Protein AF-A0A7Z0BNG5-F1 (afdb_monomer_lite)

Secondary structure (DSSP, 8-state):
-HHHHHHHHHHHHHHHHHHHHHHHHHHHHHHHHHHHHHHHHHHHHHH---HHHHHHHHHHHHHHHHHHHHHHHT-SSPPTTHHHHHHHHHHHHHHHHHHHHHHHHHH-TT-HHHHHHHHHHHHHHHHHHHHHHHHHHHTT-

Structure (mmCIF, N/CA/C/O backbone):
data_AF-A0A7Z0BNG5-F1
#
_entry.id   AF-A0A7Z0BNG5-F1
#
loop_
_atom_site.group_PDB
_atom_site.id
_atom_site.type_symbol
_atom_site.label_atom_id
_atom_site.label_alt_id
_atom_site.label_comp_id
_atom_site.label_asym_id
_atom_site.label_entity_id
_atom_site.label_seq_id
_atom_site.pdbx_PDB_ins_code
_atom_site.Cartn_x
_atom_site.Cartn_y
_atom_site.Cartn_z
_atom_site.occupancy
_atom_site.B_iso_or_equiv
_atom_site.auth_seq_id
_atom_site.auth_comp_id
_atom_site.auth_asym_id
_atom_site.auth_atom_id
_atom_site.pdbx_PDB_model_num
ATOM 1 N N . MET A 1 1 ? -39.772 14.588 32.614 1.00 56.72 1 MET A N 1
ATOM 2 C CA . MET A 1 1 ? -38.742 13.689 33.173 1.00 56.72 1 MET A CA 1
ATOM 3 C C . MET A 1 1 ? -38.301 12.619 32.170 1.00 56.72 1 MET A C 1
ATOM 5 O O . MET A 1 1 ? -37.133 12.611 31.838 1.00 56.72 1 MET A O 1
ATOM 9 N N . HIS A 1 2 ? -39.189 11.808 31.576 1.00 62.81 2 HIS A N 1
ATOM 10 C CA . HIS A 1 2 ? -38.764 10.732 30.648 1.00 62.81 2 HIS A CA 1
ATOM 11 C C . HIS A 1 2 ? -38.260 11.168 29.260 1.00 62.81 2 HIS A C 1
ATOM 13 O O . HIS A 1 2 ? -37.569 10.405 28.595 1.00 62.81 2 HIS A O 1
ATOM 19 N N . ARG A 1 3 ? -38.607 12.374 28.792 1.00 68.88 3 ARG A N 1
ATOM 20 C CA . ARG A 1 3 ? -38.152 12.875 27.483 1.00 68.88 3 ARG A CA 1
ATOM 21 C C . ARG A 1 3 ? -36.703 13.357 27.531 1.00 68.88 3 ARG A C 1
ATOM 23 O O . ARG A 1 3 ? -35.950 13.086 26.605 1.00 68.88 3 ARG A O 1
ATOM 30 N N . ASP A 1 4 ? -36.330 14.023 28.618 1.00 71.88 4 ASP A N 1
ATOM 31 C CA . ASP A 1 4 ? -34.987 14.573 28.801 1.00 71.88 4 ASP A CA 1
ATOM 32 C C . ASP A 1 4 ? -33.978 13.448 29.058 1.00 71.88 4 ASP A C 1
ATOM 34 O O . ASP A 1 4 ? -32.925 13.430 28.438 1.00 71.88 4 ASP A O 1
ATOM 38 N N . GLU A 1 5 ? -34.345 12.429 29.844 1.00 69.81 5 GLU A N 1
ATOM 39 C CA . GLU A 1 5 ? -33.530 11.215 30.024 1.00 69.81 5 GLU A CA 1
ATOM 40 C C . GLU A 1 5 ? -33.363 10.416 28.722 1.00 69.81 5 GLU A C 1
ATOM 42 O O . GLU A 1 5 ? -32.287 9.880 28.463 1.00 69.81 5 GLU A O 1
ATOM 47 N N . ALA A 1 6 ? -34.396 10.357 27.872 1.00 67.00 6 ALA A N 1
ATOM 48 C CA . ALA A 1 6 ? -34.318 9.681 26.576 1.00 67.00 6 ALA A CA 1
ATOM 49 C C . ALA A 1 6 ? -33.422 10.428 25.573 1.00 67.00 6 ALA A C 1
ATOM 51 O O . ALA A 1 6 ? -32.678 9.793 24.827 1.00 67.00 6 ALA A O 1
ATOM 52 N N . LEU A 1 7 ? -33.461 11.764 25.566 1.00 72.69 7 LEU A N 1
ATOM 53 C CA . LEU A 1 7 ? -32.581 12.592 24.737 1.00 72.69 7 LEU A CA 1
ATOM 54 C C . LEU A 1 7 ? -31.129 12.529 25.221 1.00 72.69 7 LEU A C 1
ATOM 56 O O . LEU A 1 7 ? -30.225 12.355 24.411 1.00 72.69 7 LEU A O 1
ATOM 60 N N . ASP A 1 8 ? -30.913 12.564 26.533 1.00 75.12 8 ASP A N 1
ATOM 61 C CA . ASP A 1 8 ? -29.589 12.489 27.154 1.00 75.12 8 ASP A CA 1
ATOM 62 C C . ASP A 1 8 ? -28.964 11.082 26.994 1.00 75.12 8 ASP A C 1
ATOM 64 O O . ASP A 1 8 ? -27.749 10.919 26.846 1.00 75.12 8 ASP A O 1
ATOM 68 N N . ALA A 1 9 ? -29.797 10.035 26.939 1.00 67.25 9 ALA A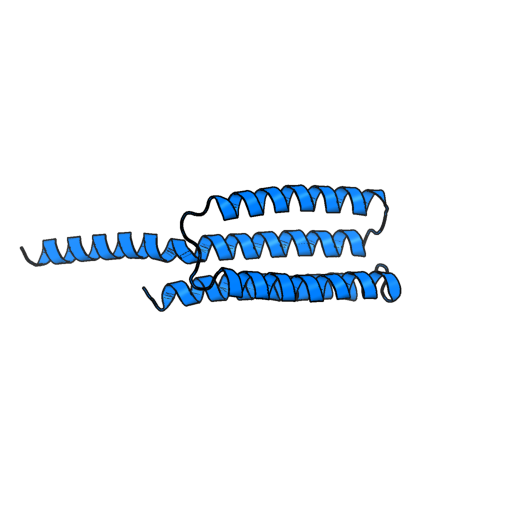 N 1
ATOM 69 C CA . ALA A 1 9 ? -29.380 8.684 26.566 1.00 67.25 9 ALA A CA 1
ATOM 70 C C . ALA A 1 9 ? -29.037 8.561 25.070 1.00 67.25 9 ALA A C 1
ATOM 72 O O . ALA A 1 9 ? -28.064 7.887 24.731 1.00 67.25 9 ALA A O 1
ATOM 73 N N . LEU A 1 10 ? -29.788 9.224 24.183 1.00 63.56 10 LEU A N 1
ATOM 74 C CA . LEU A 1 10 ? -29.504 9.268 22.743 1.00 63.56 10 LEU A CA 1
ATOM 75 C C . LEU A 1 10 ? -28.216 10.042 22.439 1.00 63.56 10 LEU A C 1
ATOM 77 O O . LEU A 1 10 ? -27.402 9.572 21.653 1.00 63.56 10 LEU A O 1
ATOM 81 N N . GLU A 1 11 ? -27.974 11.168 23.106 1.00 70.50 11 GLU A N 1
ATOM 82 C CA . GLU A 1 11 ? -26.754 11.967 22.942 1.00 70.50 11 GLU A CA 1
ATOM 83 C C . GLU A 1 11 ? -25.515 11.234 23.490 1.00 70.50 11 GLU A C 1
ATOM 85 O O . GLU A 1 11 ? -24.439 11.231 22.878 1.00 70.50 11 GLU A O 1
ATOM 90 N N . ARG A 1 12 ? -25.665 10.489 24.595 1.00 60.25 12 ARG A N 1
ATOM 91 C CA . ARG A 1 12 ? -24.626 9.552 25.059 1.00 60.25 12 ARG A CA 1
ATOM 92 C C . ARG A 1 12 ? -24.416 8.388 24.097 1.00 60.25 12 ARG A C 1
ATOM 94 O O . ARG A 1 12 ? -23.271 8.009 23.867 1.00 60.25 12 ARG A O 1
ATOM 101 N N . ALA A 1 13 ? -25.471 7.835 23.508 1.00 57.16 13 ALA A N 1
ATOM 102 C CA . ALA A 1 13 ? -25.348 6.768 22.519 1.00 57.16 13 ALA A CA 1
ATOM 103 C C . ALA A 1 13 ? -24.655 7.254 21.236 1.00 57.16 13 ALA A C 1
ATOM 105 O O . ALA A 1 13 ? -23.816 6.537 20.699 1.00 57.16 13 ALA A O 1
ATOM 106 N N . ASP A 1 14 ? -24.916 8.485 20.794 1.00 56.09 14 ASP A N 1
ATOM 107 C CA . ASP A 1 14 ? -24.324 9.064 19.584 1.00 56.09 14 ASP A CA 1
ATOM 108 C C . ASP A 1 14 ? -22.850 9.454 19.799 1.00 56.09 14 ASP A C 1
ATOM 110 O O . ASP A 1 14 ? -21.979 9.180 18.971 1.00 56.09 14 ASP A O 1
ATOM 114 N N . THR A 1 15 ? -22.509 9.973 20.982 1.00 58.84 15 THR A N 1
ATOM 115 C CA . THR A 1 15 ? -21.111 10.242 21.369 1.00 58.84 15 THR A CA 1
ATOM 116 C C . THR A 1 15 ? -20.302 8.957 21.600 1.00 58.84 15 THR A C 1
ATOM 118 O O . THR A 1 15 ? -19.105 8.907 21.288 1.00 58.84 15 THR A O 1
ATOM 121 N N . VAL A 1 16 ? -20.932 7.887 22.096 1.00 56.75 16 VAL A N 1
ATOM 122 C CA . VAL A 1 16 ? -20.329 6.547 22.204 1.00 56.75 16 VAL A CA 1
ATOM 123 C C . VAL A 1 16 ? -20.221 5.878 20.829 1.00 56.75 16 VAL A C 1
ATOM 125 O O . VAL A 1 16 ? -19.180 5.290 20.532 1.00 56.75 16 VAL A O 1
ATOM 128 N N . GLY A 1 17 ? -21.217 6.038 19.957 1.00 46.75 17 GLY A N 1
ATOM 129 C CA . GLY A 1 17 ? -21.230 5.560 18.573 1.00 46.75 17 GLY A CA 1
ATOM 130 C C . GLY A 1 17 ? -20.162 6.232 17.710 1.00 46.75 17 GLY A C 1
ATOM 131 O O . GLY A 1 17 ? -19.408 5.551 17.016 1.00 46.75 17 GLY A O 1
ATOM 132 N N . ALA A 1 18 ? -19.978 7.547 17.843 1.00 52.84 18 ALA A N 1
ATOM 133 C CA . ALA A 1 18 ? -18.914 8.299 17.179 1.00 52.84 18 ALA A CA 1
ATOM 134 C C . ALA A 1 18 ? -17.509 7.858 17.637 1.00 52.84 18 ALA A C 1
ATOM 136 O O . ALA A 1 18 ? -16.602 7.700 16.813 1.00 52.84 18 ALA A O 1
ATOM 137 N N . ARG A 1 19 ? -17.327 7.575 18.938 1.00 50.50 19 ARG A N 1
ATOM 138 C CA . ARG A 1 19 ? -16.077 7.008 19.484 1.00 50.50 19 ARG A CA 1
ATOM 139 C C . ARG A 1 19 ? -15.863 5.550 19.066 1.00 50.50 19 ARG A C 1
ATOM 141 O O . ARG A 1 19 ? -14.727 5.153 18.807 1.00 50.50 19 ARG A O 1
ATOM 148 N N . ALA A 1 20 ? -16.927 4.759 18.937 1.00 49.41 20 ALA A N 1
ATOM 149 C CA . ALA A 1 20 ? -16.861 3.386 18.445 1.00 49.41 20 ALA A CA 1
ATOM 150 C C . ALA A 1 20 ? -16.547 3.323 16.937 1.00 49.41 20 ALA A C 1
ATOM 152 O O . ALA A 1 20 ? -15.752 2.487 16.509 1.00 49.41 20 ALA A O 1
ATOM 153 N N . HIS A 1 21 ? -17.069 4.258 16.138 1.00 50.78 21 HIS A N 1
ATOM 154 C CA . HIS A 1 21 ? -16.804 4.388 14.701 1.00 50.78 21 HIS A CA 1
ATOM 155 C C . HIS A 1 21 ? -15.394 4.902 14.354 1.00 50.78 21 HIS A C 1
ATOM 157 O O . HIS A 1 21 ? -14.940 4.731 13.219 1.00 50.78 21 HIS A O 1
ATOM 163 N N . GLY A 1 22 ? -14.650 5.458 15.315 1.00 55.50 22 GLY A N 1
ATOM 164 C CA . GLY A 1 22 ? -13.221 5.762 15.160 1.00 55.50 22 GLY A CA 1
ATOM 165 C C . GLY A 1 22 ? -12.316 4.519 15.095 1.00 55.50 22 GLY A C 1
ATOM 166 O O . GLY A 1 22 ? -11.202 4.597 14.578 1.00 55.50 22 GLY A O 1
ATOM 167 N N . ARG A 1 23 ? -12.794 3.354 15.562 1.00 61.72 23 ARG A N 1
ATOM 168 C CA . ARG A 1 23 ? -11.966 2.160 15.826 1.00 61.72 23 ARG A CA 1
ATOM 169 C C . ARG A 1 23 ? -11.400 1.469 14.580 1.00 61.72 23 ARG A C 1
ATOM 171 O O . ARG A 1 23 ? -10.288 0.959 14.637 1.00 61.72 23 ARG A O 1
ATOM 178 N N . GLY A 1 24 ? -12.133 1.451 13.463 1.00 66.00 24 GLY A N 1
ATOM 179 C CA . GLY A 1 24 ? -11.674 0.854 12.195 1.00 66.00 24 GLY A CA 1
ATOM 180 C C . GLY A 1 24 ? -11.118 1.862 11.178 1.00 66.00 24 GLY A C 1
ATOM 181 O O . GLY A 1 24 ? -10.409 1.477 10.248 1.00 66.00 24 GLY A O 1
ATOM 182 N N . ARG A 1 25 ? -11.417 3.161 11.341 1.00 81.75 25 ARG A N 1
ATOM 183 C CA . ARG A 1 25 ? -11.074 4.211 10.360 1.00 81.75 25 ARG A CA 1
ATOM 184 C C . ARG A 1 25 ? -9.577 4.478 10.267 1.00 81.75 25 ARG A C 1
ATOM 186 O O . ARG A 1 25 ? -9.092 4.718 9.165 1.00 81.75 25 ARG A O 1
ATOM 193 N N . TRP A 1 26 ? -8.848 4.413 11.383 1.00 88.50 26 TRP A N 1
ATOM 194 C CA . TRP A 1 26 ? -7.398 4.624 11.361 1.00 88.50 26 TRP A CA 1
ATOM 195 C C . TRP A 1 26 ? -6.695 3.541 10.539 1.00 88.50 26 TRP A C 1
ATOM 197 O O . TRP A 1 26 ? -5.781 3.847 9.780 1.00 88.50 26 TRP A O 1
ATOM 207 N N . TYR A 1 27 ? -7.148 2.286 10.648 1.00 90.44 27 TYR A N 1
ATOM 208 C CA . TYR A 1 27 ? -6.527 1.176 9.935 1.00 90.44 27 TYR A CA 1
ATOM 209 C C . TYR A 1 27 ? -6.866 1.203 8.446 1.00 90.44 27 TYR A C 1
ATOM 211 O O . TYR A 1 27 ? -6.010 0.915 7.618 1.00 90.44 27 TYR A O 1
ATOM 219 N N . MET A 1 28 ? -8.077 1.640 8.087 1.00 91.88 28 MET A N 1
ATOM 220 C CA . MET A 1 28 ? -8.404 1.944 6.693 1.00 91.88 28 MET A CA 1
ATOM 221 C C . MET A 1 28 ? -7.522 3.068 6.136 1.00 91.88 28 MET A C 1
ATOM 223 O O . MET A 1 28 ? -7.010 2.943 5.030 1.00 91.88 28 MET A O 1
ATOM 227 N N . LEU A 1 29 ? -7.297 4.144 6.899 1.00 92.25 29 LEU A N 1
ATOM 228 C CA . LEU A 1 29 ? -6.390 5.219 6.489 1.00 92.25 29 LEU A CA 1
ATOM 229 C C . LEU A 1 29 ? -4.958 4.700 6.299 1.00 92.25 29 LEU A C 1
ATOM 231 O O . LEU A 1 29 ? -4.344 4.978 5.273 1.00 92.25 29 LEU A O 1
ATOM 235 N N . PHE A 1 30 ? -4.456 3.903 7.246 1.00 93.06 30 PHE A N 1
ATOM 236 C CA . PHE A 1 30 ? -3.168 3.223 7.126 1.00 93.06 30 PHE A CA 1
ATOM 237 C C . PHE A 1 30 ? -3.109 2.374 5.848 1.00 93.06 30 PHE A C 1
ATOM 239 O O . PHE A 1 30 ? -2.175 2.516 5.068 1.00 93.06 30 PHE A O 1
ATOM 246 N N . ALA A 1 31 ? -4.117 1.534 5.601 1.00 94.38 31 ALA A N 1
ATOM 247 C CA . ALA A 1 31 ? -4.177 0.657 4.436 1.00 94.38 31 ALA A CA 1
ATOM 248 C C . ALA A 1 31 ? -4.166 1.433 3.114 1.00 94.38 31 ALA A C 1
ATOM 250 O O . ALA A 1 31 ? -3.434 1.061 2.201 1.00 94.38 31 ALA A O 1
ATOM 251 N N . VAL A 1 32 ? -4.937 2.521 3.020 1.00 95.62 32 VAL A N 1
ATOM 252 C CA . VAL A 1 32 ? -4.985 3.384 1.831 1.00 95.62 32 VAL A CA 1
ATOM 253 C C . VAL A 1 32 ? -3.641 4.059 1.588 1.00 95.62 32 VAL A C 1
ATOM 255 O O . VAL A 1 32 ? -3.148 4.032 0.464 1.00 95.62 32 VAL A O 1
ATOM 258 N N . LEU A 1 33 ? -3.029 4.635 2.625 1.00 94.75 33 LEU A N 1
ATOM 259 C CA . LEU A 1 33 ? -1.734 5.301 2.497 1.00 94.75 33 LEU A CA 1
ATOM 260 C C . LEU A 1 33 ? -0.631 4.304 2.130 1.00 94.75 33 LEU A C 1
ATOM 262 O O . LEU A 1 33 ? 0.126 4.554 1.201 1.00 94.75 33 LEU A O 1
ATOM 266 N N . PHE A 1 34 ? -0.592 3.144 2.787 1.00 95.69 34 PHE A N 1
ATOM 267 C CA . PHE A 1 34 ? 0.345 2.070 2.464 1.00 95.69 34 PHE A CA 1
ATOM 268 C C . PHE A 1 34 ? 0.188 1.595 1.013 1.00 95.69 34 PHE A C 1
ATOM 270 O O . PHE A 1 34 ? 1.173 1.497 0.278 1.00 95.69 34 PHE A O 1
ATOM 277 N N . ALA A 1 35 ? -1.049 1.334 0.583 1.00 95.38 35 ALA A N 1
ATOM 278 C CA . ALA A 1 35 ? -1.356 0.920 -0.781 1.00 95.38 35 ALA A CA 1
ATOM 279 C C . ALA A 1 35 ? -0.934 1.985 -1.802 1.00 95.38 35 ALA A C 1
ATOM 281 O O . ALA A 1 35 ? -0.274 1.660 -2.780 1.00 95.38 35 ALA A O 1
ATOM 282 N N . ALA A 1 36 ? -1.244 3.260 -1.555 1.00 96.00 36 ALA A N 1
ATOM 283 C CA . ALA A 1 36 ? -0.870 4.357 -2.443 1.00 96.00 36 ALA A CA 1
ATOM 284 C C . ALA A 1 36 ? 0.654 4.526 -2.547 1.00 96.00 36 ALA A C 1
ATOM 286 O O . ALA A 1 36 ? 1.188 4.668 -3.646 1.00 96.00 36 ALA A O 1
ATOM 287 N N . THR A 1 37 ? 1.371 4.472 -1.421 1.00 96.12 37 THR A N 1
ATOM 288 C CA . THR A 1 37 ? 2.835 4.593 -1.393 1.00 96.12 37 THR A CA 1
ATOM 289 C C . THR A 1 37 ? 3.515 3.431 -2.108 1.00 96.12 37 THR A C 1
ATOM 291 O O . THR A 1 37 ? 4.403 3.653 -2.929 1.00 96.12 37 THR A O 1
ATOM 294 N N . THR A 1 38 ? 3.098 2.193 -1.837 1.00 96.19 38 THR A N 1
ATOM 295 C CA . THR A 1 38 ? 3.691 1.005 -2.474 1.00 96.19 38 THR A CA 1
ATOM 296 C C . THR A 1 38 ? 3.325 0.904 -3.952 1.00 96.19 38 THR A C 1
ATOM 298 O O . THR A 1 38 ? 4.177 0.528 -4.756 1.00 96.19 38 THR A O 1
ATOM 301 N N . PHE A 1 39 ? 2.116 1.319 -4.339 1.00 97.56 39 PHE A N 1
ATOM 302 C CA . PHE A 1 39 ? 1.722 1.463 -5.739 1.00 97.56 39 PHE A CA 1
ATOM 303 C C . PHE A 1 39 ? 2.638 2.452 -6.467 1.00 97.56 39 PHE A C 1
ATOM 305 O O . PHE A 1 39 ? 3.248 2.102 -7.478 1.00 97.56 39 PHE A O 1
ATOM 312 N N . ALA A 1 40 ? 2.791 3.663 -5.918 1.00 96.50 40 ALA A N 1
ATOM 313 C CA . ALA A 1 40 ? 3.637 4.699 -6.500 1.00 96.50 40 ALA A CA 1
ATOM 314 C C . ALA A 1 40 ? 5.097 4.242 -6.612 1.00 96.50 40 ALA A C 1
ATOM 316 O O . ALA A 1 40 ? 5.718 4.445 -7.655 1.00 96.50 40 ALA A O 1
ATOM 317 N N . LEU A 1 41 ? 5.627 3.574 -5.579 1.00 97.12 41 LEU A N 1
ATOM 318 C CA . LEU A 1 41 ? 6.967 2.989 -5.610 1.00 97.12 41 LEU A CA 1
ATOM 319 C C . LEU A 1 41 ? 7.101 1.977 -6.753 1.00 97.12 41 LEU A C 1
ATOM 321 O O . LEU A 1 41 ? 8.006 2.121 -7.566 1.00 97.12 41 LEU A O 1
ATOM 325 N N . THR A 1 42 ? 6.197 0.994 -6.824 1.00 97.00 42 THR A N 1
ATOM 326 C CA . THR A 1 42 ? 6.242 -0.105 -7.808 1.00 97.00 42 THR A CA 1
ATOM 327 C C . THR A 1 42 ? 6.223 0.426 -9.239 1.00 97.00 42 THR A C 1
ATOM 329 O O . THR A 1 42 ? 7.044 0.025 -10.059 1.00 97.00 42 THR A O 1
ATOM 332 N N . VAL A 1 43 ? 5.329 1.375 -9.529 1.00 96.44 43 VAL A N 1
ATOM 333 C CA . VAL A 1 43 ? 5.237 2.002 -10.854 1.00 96.44 43 VAL A CA 1
ATOM 334 C C . VAL A 1 43 ? 6.490 2.823 -11.160 1.00 96.44 43 VAL A C 1
ATOM 336 O O . VAL A 1 43 ? 7.021 2.736 -12.262 1.00 96.44 43 VAL A O 1
ATOM 339 N N . THR A 1 44 ? 6.997 3.587 -10.189 1.00 95.94 44 THR A N 1
ATOM 340 C CA . THR A 1 44 ? 8.179 4.440 -10.391 1.00 95.94 44 THR A CA 1
ATOM 341 C C . THR A 1 44 ? 9.425 3.617 -10.706 1.00 95.94 44 THR A C 1
ATOM 343 O O . THR A 1 44 ? 10.126 3.922 -11.665 1.00 95.94 44 THR A O 1
ATOM 346 N N . ILE A 1 45 ? 9.704 2.566 -9.929 1.00 95.00 45 ILE A N 1
ATOM 347 C CA . ILE A 1 45 ? 10.897 1.733 -10.150 1.00 95.00 45 ILE A CA 1
ATOM 348 C C . ILE A 1 45 ? 10.774 0.862 -11.401 1.00 95.00 45 ILE A C 1
ATOM 350 O O . ILE A 1 45 ? 11.781 0.596 -12.047 1.00 95.00 45 ILE A O 1
ATOM 354 N N . GLY A 1 46 ? 9.552 0.455 -11.754 1.00 93.44 46 GLY A N 1
ATOM 355 C CA . GLY A 1 46 ? 9.286 -0.355 -12.936 1.00 93.44 46 GLY A CA 1
ATOM 356 C C . GLY A 1 46 ? 9.404 0.409 -14.253 1.00 93.44 46 GLY A C 1
ATOM 357 O O . GLY A 1 46 ? 9.963 -0.109 -15.214 1.00 93.44 46 GLY A O 1
ATOM 358 N N . LEU A 1 47 ? 8.900 1.647 -14.292 1.00 94.00 47 LEU A N 1
ATOM 359 C CA . LEU A 1 47 ? 8.876 2.478 -15.503 1.00 94.00 47 LEU A CA 1
ATOM 360 C C . LEU A 1 47 ? 10.117 3.350 -15.691 1.00 94.00 47 LEU A C 1
ATOM 362 O O . LEU A 1 47 ? 10.366 3.833 -16.791 1.00 94.00 47 LEU A O 1
ATOM 366 N N . PHE A 1 48 ? 10.879 3.585 -14.624 1.00 93.88 48 PHE A N 1
ATOM 367 C CA . PHE A 1 48 ? 12.060 4.442 -14.657 1.00 93.88 48 PHE A CA 1
ATOM 368 C C . PHE A 1 48 ? 13.234 3.761 -13.934 1.00 93.88 48 PHE A C 1
ATOM 370 O O . PHE A 1 48 ? 13.677 4.261 -12.894 1.00 93.88 48 PHE A O 1
ATOM 377 N N . PRO A 1 49 ? 13.768 2.637 -14.454 1.00 89.00 49 PRO A N 1
ATOM 378 C CA . PRO A 1 49 ? 14.676 1.744 -13.723 1.00 89.00 49 PRO A CA 1
ATOM 379 C C . PRO A 1 49 ? 16.120 2.265 -13.569 1.00 89.00 49 PRO A C 1
ATOM 381 O O . PRO A 1 49 ? 17.070 1.490 -13.469 1.00 89.00 49 PRO A O 1
ATOM 384 N N . SER A 1 50 ? 16.331 3.582 -13.510 1.00 94.12 50 SER A N 1
ATOM 385 C CA . SER A 1 50 ? 17.659 4.135 -13.240 1.00 94.12 50 SER A CA 1
ATOM 386 C C . SER A 1 50 ? 18.070 3.896 -11.783 1.00 94.12 50 SER A C 1
ATOM 388 O O . SER A 1 50 ? 17.249 3.993 -10.868 1.00 94.12 50 SER A O 1
ATOM 390 N N . THR A 1 51 ? 19.363 3.661 -11.545 1.00 93.75 51 THR A N 1
ATOM 391 C CA . THR A 1 51 ? 19.922 3.497 -10.194 1.00 93.75 51 THR A CA 1
ATOM 392 C C . THR A 1 51 ? 19.519 4.650 -9.274 1.00 93.75 51 THR A C 1
ATOM 394 O O . THR A 1 51 ? 19.064 4.422 -8.155 1.00 93.75 51 THR A O 1
ATOM 397 N N . VAL A 1 52 ? 19.616 5.891 -9.765 1.00 96.25 52 VAL A N 1
ATOM 398 C CA . VAL A 1 52 ? 19.231 7.092 -9.010 1.00 96.25 52 VAL A CA 1
ATOM 399 C C . VAL A 1 52 ? 17.744 7.052 -8.662 1.00 96.25 52 VAL A C 1
ATOM 401 O O . VAL A 1 52 ? 17.394 7.216 -7.496 1.00 96.25 52 VAL A O 1
ATOM 404 N N . THR A 1 53 ? 16.876 6.760 -9.633 1.00 93.56 53 THR A N 1
ATOM 405 C CA . THR A 1 53 ? 15.426 6.678 -9.413 1.00 93.56 53 THR A CA 1
ATOM 406 C C . THR A 1 53 ? 15.070 5.624 -8.372 1.00 93.56 53 THR A C 1
ATOM 408 O O . THR A 1 53 ? 14.302 5.911 -7.456 1.00 93.56 53 THR A O 1
ATOM 411 N N . ILE A 1 54 ? 15.646 4.424 -8.474 1.00 94.00 54 ILE A N 1
ATOM 412 C CA . ILE A 1 54 ? 15.382 3.324 -7.543 1.00 94.00 54 ILE A CA 1
ATOM 413 C C . ILE A 1 54 ? 15.795 3.721 -6.123 1.00 94.00 54 ILE A C 1
ATOM 415 O O . ILE A 1 54 ? 14.997 3.571 -5.192 1.00 94.00 54 ILE A O 1
ATOM 419 N N . PHE A 1 55 ? 16.998 4.278 -5.943 1.00 97.12 55 PHE A N 1
ATOM 420 C CA . PHE A 1 55 ? 17.466 4.727 -4.629 1.00 97.12 55 PHE A CA 1
ATOM 421 C C . PHE A 1 55 ? 16.597 5.845 -4.056 1.00 97.12 55 PHE A C 1
ATOM 423 O O . PHE A 1 55 ? 16.176 5.760 -2.899 1.00 97.12 55 PHE A O 1
ATOM 430 N N . THR A 1 56 ? 16.290 6.878 -4.843 1.00 96.94 56 THR A N 1
ATOM 431 C CA . THR A 1 56 ? 15.464 8.002 -4.391 1.00 96.94 56 THR A CA 1
ATOM 432 C C . THR A 1 56 ? 14.044 7.549 -4.046 1.00 96.94 56 THR A C 1
ATOM 434 O O . THR A 1 56 ? 13.569 7.841 -2.948 1.00 96.94 56 THR A O 1
ATOM 437 N N . ALA A 1 57 ? 13.379 6.787 -4.920 1.00 94.94 57 ALA A N 1
ATOM 438 C CA . ALA A 1 57 ? 12.010 6.320 -4.703 1.00 94.94 57 ALA A CA 1
ATOM 439 C C . ALA A 1 57 ? 11.908 5.388 -3.486 1.00 94.94 57 ALA A C 1
ATOM 441 O O . ALA A 1 57 ? 11.012 5.544 -2.655 1.00 94.94 57 ALA A O 1
ATOM 442 N N . THR A 1 58 ? 12.864 4.467 -3.330 1.00 95.44 58 THR A N 1
ATOM 443 C CA . THR A 1 58 ? 12.918 3.562 -2.172 1.00 95.44 58 THR A CA 1
ATOM 444 C C . THR A 1 58 ? 13.160 4.331 -0.876 1.00 95.44 58 THR A C 1
ATOM 446 O O . THR A 1 58 ? 12.514 4.046 0.130 1.00 95.44 58 THR A O 1
ATOM 449 N N . SER A 1 59 ? 14.029 5.347 -0.894 1.00 97.62 59 SER A N 1
ATOM 450 C CA . SER A 1 59 ? 14.311 6.179 0.285 1.00 97.62 59 SER A CA 1
ATOM 451 C C . SER A 1 59 ? 13.083 6.980 0.720 1.00 97.62 59 SER A C 1
ATOM 453 O O . SER A 1 59 ? 12.748 7.009 1.902 1.00 97.62 59 SER A O 1
ATOM 455 N N . VAL A 1 60 ? 12.368 7.584 -0.235 1.00 96.38 60 VAL A N 1
ATOM 456 C CA . VAL A 1 60 ? 11.102 8.286 0.031 1.00 96.38 60 VAL A CA 1
ATOM 457 C C . VAL A 1 60 ? 10.059 7.318 0.588 1.00 96.38 60 VAL A C 1
ATOM 459 O O . VAL A 1 60 ? 9.430 7.617 1.603 1.00 96.38 60 VAL A O 1
ATOM 462 N N . CYS A 1 61 ? 9.909 6.138 -0.023 1.00 95.62 61 CYS A N 1
ATOM 463 C CA . CYS A 1 61 ? 9.003 5.105 0.474 1.00 95.62 61 CYS A CA 1
ATOM 464 C C . CYS A 1 61 ? 9.345 4.711 1.917 1.00 95.62 61 CYS A C 1
ATOM 466 O O . CYS A 1 61 ? 8.455 4.674 2.762 1.00 95.62 61 CYS A O 1
ATOM 468 N N . LEU A 1 62 ? 10.627 4.501 2.232 1.00 97.25 62 LEU A N 1
ATOM 469 C CA . LEU A 1 62 ? 11.075 4.156 3.579 1.00 97.25 62 LEU A CA 1
ATOM 470 C C . LEU A 1 62 ? 10.678 5.224 4.606 1.00 97.25 62 LEU A C 1
ATOM 472 O O . LEU A 1 62 ? 10.142 4.884 5.658 1.00 97.25 62 LEU A O 1
ATOM 476 N N . VAL A 1 63 ? 10.880 6.508 4.296 1.00 98.25 63 VAL A N 1
ATOM 477 C CA . VAL A 1 63 ? 10.474 7.620 5.175 1.00 98.25 63 VAL A CA 1
ATOM 478 C C . VAL A 1 63 ? 8.964 7.607 5.415 1.00 98.25 63 VAL A C 1
ATOM 480 O O . VAL A 1 63 ? 8.517 7.724 6.560 1.00 98.25 63 VAL A O 1
ATOM 483 N N . VAL A 1 64 ? 8.169 7.415 4.359 1.00 95.50 64 VAL 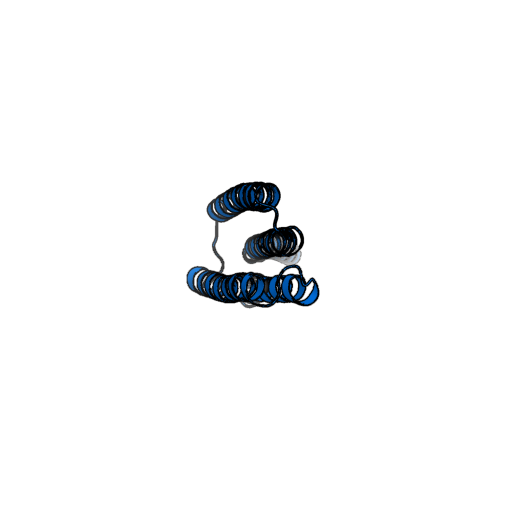A N 1
ATOM 484 C CA . VAL A 1 64 ? 6.707 7.332 4.474 1.00 95.50 64 VAL A CA 1
ATOM 485 C C . VAL A 1 64 ? 6.292 6.125 5.313 1.00 95.50 64 VAL A C 1
ATOM 487 O O . VAL A 1 64 ? 5.469 6.275 6.213 1.00 95.50 64 VAL A O 1
ATOM 490 N N . LEU A 1 65 ? 6.889 4.951 5.084 1.00 94.81 65 LEU A N 1
ATOM 491 C CA . LEU A 1 65 ? 6.609 3.735 5.848 1.00 94.81 65 LEU A CA 1
ATOM 492 C C . LEU A 1 65 ? 6.964 3.896 7.326 1.00 94.81 65 LEU A C 1
ATOM 494 O O . LEU A 1 65 ? 6.166 3.513 8.178 1.00 94.81 65 LEU A O 1
ATOM 498 N N . VAL A 1 66 ? 8.099 4.517 7.654 1.00 97.81 66 VAL A N 1
ATOM 499 C CA . VAL A 1 66 ? 8.460 4.841 9.043 1.00 97.81 66 VAL A CA 1
ATOM 500 C C . VAL A 1 66 ? 7.405 5.752 9.668 1.00 97.81 66 VAL A C 1
ATOM 502 O O . VAL A 1 66 ? 6.935 5.479 10.776 1.00 97.81 66 VAL A O 1
ATOM 505 N N . GLY A 1 67 ? 6.972 6.796 8.957 1.00 97.06 67 GLY A N 1
ATOM 506 C CA . GLY A 1 67 ? 5.884 7.666 9.403 1.00 97.06 67 GLY A CA 1
ATOM 507 C C . GLY A 1 67 ? 4.585 6.896 9.653 1.00 97.06 67 GLY A C 1
ATOM 508 O O . GLY A 1 67 ? 3.948 7.077 10.691 1.00 97.06 67 GLY A O 1
ATOM 509 N N . LEU A 1 68 ? 4.235 5.981 8.749 1.00 92.69 68 LEU A N 1
ATOM 510 C CA . LEU A 1 68 ? 3.021 5.171 8.808 1.00 92.69 68 LEU A CA 1
ATOM 511 C C . LEU A 1 68 ? 3.036 4.160 9.959 1.00 92.69 68 LEU A C 1
ATOM 513 O O . LEU A 1 68 ? 2.043 4.019 10.672 1.00 92.69 68 LEU A O 1
ATOM 517 N N . VAL A 1 69 ? 4.171 3.495 10.179 1.00 93.56 69 VAL A N 1
ATOM 518 C CA . VAL A 1 69 ? 4.384 2.591 11.317 1.00 93.56 69 VAL A CA 1
ATOM 519 C C . VAL A 1 69 ? 4.311 3.376 12.620 1.00 93.56 69 VAL A C 1
ATOM 521 O O . VAL A 1 69 ? 3.596 2.982 13.536 1.00 93.56 69 VAL A O 1
ATOM 524 N N . THR A 1 70 ? 4.972 4.532 12.697 1.00 95.56 70 THR A N 1
ATOM 525 C CA . THR A 1 70 ? 4.928 5.373 13.900 1.00 95.56 70 THR A CA 1
ATOM 526 C C . THR A 1 70 ? 3.508 5.887 14.166 1.00 95.56 70 THR A C 1
ATOM 528 O O . THR A 1 70 ? 3.068 5.936 15.313 1.00 95.56 70 THR A O 1
ATOM 531 N N . PHE A 1 71 ? 2.759 6.239 13.118 1.00 90.19 71 PHE A N 1
ATOM 532 C CA . PHE A 1 71 ? 1.340 6.573 13.213 1.00 90.19 71 PHE A CA 1
ATOM 533 C C . PHE A 1 71 ? 0.516 5.398 13.752 1.00 90.19 71 PHE A C 1
ATOM 535 O O . PHE A 1 71 ? -0.279 5.606 14.669 1.00 90.19 71 PHE A O 1
ATOM 542 N N . ALA A 1 72 ? 0.723 4.184 13.232 1.00 89.00 72 ALA A N 1
ATOM 543 C CA . ALA A 1 72 ? 0.017 2.977 13.659 1.00 89.00 72 ALA A CA 1
ATOM 544 C C . ALA A 1 72 ? 0.311 2.616 15.126 1.00 89.00 72 ALA A C 1
ATOM 546 O O . ALA A 1 72 ? -0.605 2.273 15.868 1.00 89.00 72 ALA A O 1
ATOM 547 N N . LEU A 1 73 ? 1.563 2.763 15.572 1.00 89.94 73 LEU A N 1
ATOM 548 C CA . LEU A 1 73 ? 1.974 2.513 16.960 1.00 89.94 73 LEU A CA 1
ATOM 549 C C . LEU A 1 73 ? 1.355 3.496 17.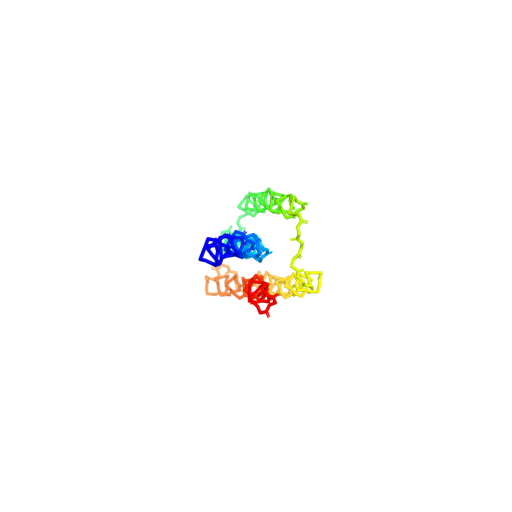964 1.00 89.94 73 LEU A C 1
ATOM 551 O O . LEU A 1 73 ? 1.200 3.156 19.133 1.00 89.94 73 LEU A O 1
ATOM 555 N N . ARG A 1 74 ? 0.986 4.706 17.526 1.00 89.25 74 ARG A N 1
ATOM 556 C CA . ARG A 1 74 ? 0.317 5.710 18.371 1.00 89.25 74 ARG A CA 1
ATOM 557 C C . ARG A 1 74 ? -1.192 5.500 18.497 1.00 89.25 74 ARG A C 1
ATOM 559 O O . ARG A 1 74 ? -1.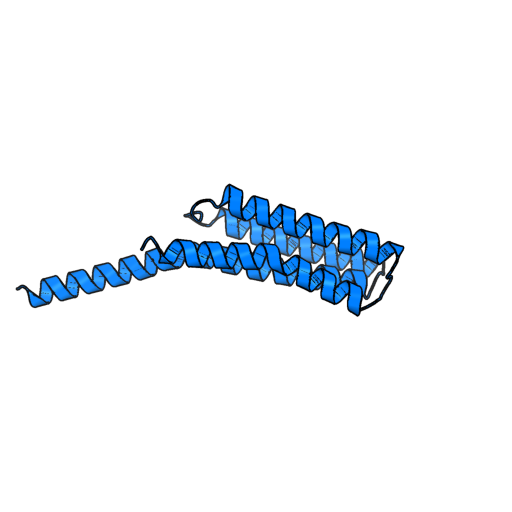841 6.252 19.220 1.00 89.25 74 ARG A O 1
ATOM 566 N N . GLN A 1 75 ? -1.768 4.525 17.794 1.00 86.00 75 GLN A N 1
ATOM 567 C CA . GLN A 1 75 ? -3.209 4.301 17.841 1.00 86.00 75 GLN A CA 1
ATOM 568 C C . GLN A 1 75 ? -3.591 3.569 19.133 1.00 86.00 75 GLN A C 1
ATOM 570 O O . GLN A 1 75 ? -3.051 2.500 19.414 1.00 86.00 75 GLN A O 1
ATOM 575 N N . PRO A 1 76 ? -4.542 4.102 19.920 1.00 73.19 76 PRO A N 1
ATOM 576 C CA . PRO A 1 76 ? -4.829 3.596 21.262 1.00 73.19 76 PRO A CA 1
ATOM 577 C C . PRO A 1 76 ? -5.541 2.237 21.268 1.00 73.19 76 PRO A C 1
ATOM 579 O O . PRO A 1 76 ? -5.543 1.550 22.285 1.00 73.19 76 PRO A O 1
ATOM 582 N N . VAL A 1 77 ? -6.183 1.849 20.159 1.00 78.12 77 VAL A N 1
ATOM 583 C CA . VAL A 1 77 ? -6.989 0.624 20.074 1.00 78.12 77 VAL A CA 1
ATOM 584 C C . VAL A 1 77 ? -6.787 -0.051 18.722 1.00 78.12 77 VAL A C 1
ATOM 586 O O . VAL A 1 77 ? -7.066 0.532 17.671 1.00 78.12 77 VAL A O 1
ATOM 589 N N . GLN A 1 78 ? -6.355 -1.311 18.753 1.00 82.25 78 GLN A N 1
ATOM 590 C CA . GLN A 1 78 ? -6.250 -2.135 17.553 1.00 82.25 78 GLN A CA 1
ATOM 591 C C . GLN A 1 78 ? -7.615 -2.727 17.160 1.00 82.25 78 GLN A C 1
ATOM 593 O O . GLN A 1 78 ? -8.394 -3.113 18.038 1.00 82.25 78 GLN A O 1
ATOM 598 N N . PRO A 1 79 ? -7.922 -2.835 15.852 1.00 79.69 79 PRO A N 1
ATOM 599 C CA . PRO A 1 79 ? -9.076 -3.581 15.368 1.00 79.69 79 PRO A CA 1
ATOM 600 C C . PRO A 1 79 ? -9.096 -5.019 15.899 1.00 79.69 79 PRO A C 1
ATOM 602 O O . PRO A 1 79 ? -8.057 -5.639 16.138 1.00 79.69 79 PRO A O 1
ATOM 605 N N . ARG A 1 80 ? -10.291 -5.595 16.045 1.00 79.19 80 ARG A N 1
ATOM 606 C CA . ARG A 1 80 ? -10.428 -6.999 16.448 1.00 79.19 80 ARG A CA 1
ATOM 607 C C . ARG A 1 80 ? -9.738 -7.904 15.420 1.00 79.19 80 ARG A C 1
ATOM 609 O O . ARG A 1 80 ? -9.995 -7.787 14.227 1.00 79.19 80 ARG A O 1
ATOM 616 N N . GLY A 1 81 ? -8.870 -8.802 15.888 1.00 83.44 81 GLY A N 1
ATOM 617 C CA . GLY A 1 81 ? -8.110 -9.698 15.010 1.00 83.44 81 GLY A CA 1
ATOM 618 C C . GLY A 1 81 ? -7.008 -9.007 14.198 1.00 83.44 81 GLY A C 1
ATOM 619 O O . GLY A 1 81 ? -6.546 -9.588 13.219 1.00 83.44 81 GLY A O 1
ATOM 620 N N . TYR A 1 82 ? -6.578 -7.800 14.593 1.00 84.81 82 TYR A N 1
ATOM 621 C CA . TYR A 1 82 ? -5.565 -7.009 13.885 1.00 84.81 82 TYR A CA 1
ATOM 622 C C . TYR A 1 82 ? -4.316 -7.808 13.506 1.00 84.81 82 TYR A C 1
ATOM 624 O O . TYR A 1 82 ? -3.899 -7.736 12.360 1.00 84.81 82 TYR A O 1
ATOM 632 N N . GLY A 1 83 ? -3.745 -8.597 14.423 1.00 88.19 83 GLY A N 1
ATOM 633 C CA . GLY A 1 83 ? -2.525 -9.362 14.139 1.00 88.19 83 GLY A CA 1
ATOM 634 C C . GLY A 1 83 ? -2.681 -10.321 12.956 1.00 88.19 83 GLY A C 1
ATOM 635 O O . GLY A 1 83 ? -1.858 -10.315 12.045 1.00 88.19 83 GLY A O 1
ATOM 636 N N . TRP A 1 84 ? -3.776 -11.085 12.923 1.00 93.00 84 TRP A N 1
ATOM 637 C CA . TRP A 1 84 ? -4.080 -11.984 11.807 1.00 93.00 84 TRP A CA 1
ATOM 638 C C . TRP A 1 84 ? -4.399 -11.211 10.527 1.00 93.00 84 TRP A C 1
ATOM 640 O O . TRP A 1 84 ? -3.860 -11.508 9.467 1.00 93.00 84 TRP A O 1
ATOM 650 N N . LEU A 1 85 ? -5.254 -10.195 10.628 1.00 91.94 85 LEU A N 1
ATOM 651 C CA . LEU A 1 85 ? -5.735 -9.430 9.483 1.00 91.94 85 LEU A CA 1
ATOM 652 C C . LEU A 1 85 ? -4.611 -8.616 8.818 1.00 91.94 85 LEU A C 1
ATOM 654 O O . LEU A 1 85 ? -4.473 -8.641 7.599 1.00 91.94 85 LEU A O 1
ATOM 658 N N . HIS A 1 86 ? -3.764 -7.957 9.609 1.00 93.38 86 HIS A N 1
ATOM 659 C CA . HIS A 1 86 ? -2.580 -7.254 9.126 1.00 93.38 86 HIS A CA 1
ATOM 660 C C . HIS A 1 86 ? -1.499 -8.224 8.649 1.00 93.38 86 HIS A C 1
ATOM 662 O O . HIS A 1 86 ? -0.916 -7.988 7.598 1.00 93.38 86 HIS A O 1
ATOM 668 N N . GLY A 1 87 ? -1.274 -9.338 9.352 1.00 96.56 87 GLY A N 1
ATOM 669 C CA . GLY A 1 87 ? -0.335 -10.373 8.917 1.00 96.56 87 GLY A CA 1
ATOM 670 C C . GLY A 1 87 ? -0.704 -10.958 7.552 1.00 96.56 87 GLY A C 1
ATOM 671 O O . GLY A 1 87 ? 0.134 -10.992 6.655 1.00 96.56 87 GLY A O 1
ATOM 672 N N . ALA A 1 88 ? -1.970 -11.333 7.356 1.00 96.50 88 ALA A N 1
ATOM 673 C CA . ALA A 1 88 ? -2.478 -11.826 6.077 1.00 96.50 88 ALA A CA 1
ATOM 674 C C . ALA A 1 88 ? -2.381 -10.764 4.968 1.00 96.50 88 ALA A C 1
ATOM 676 O O . ALA A 1 88 ? -2.001 -11.085 3.843 1.00 96.50 88 ALA A O 1
ATOM 677 N N . ALA A 1 89 ? -2.665 -9.496 5.286 1.00 96.19 89 ALA A N 1
ATOM 678 C CA . ALA A 1 89 ? -2.518 -8.390 4.343 1.00 96.19 89 ALA A CA 1
ATOM 679 C C . ALA A 1 89 ? -1.063 -8.186 3.904 1.00 96.19 89 ALA A C 1
ATOM 681 O O . ALA A 1 89 ? -0.802 -8.051 2.712 1.00 96.19 89 ALA A O 1
ATOM 682 N N . MET A 1 90 ? -0.121 -8.186 4.854 1.00 97.69 90 MET A N 1
ATOM 683 C CA . MET A 1 90 ? 1.307 -8.011 4.579 1.00 97.69 90 MET A CA 1
ATOM 684 C C . MET A 1 90 ? 1.883 -9.200 3.814 1.00 97.69 90 MET A C 1
ATOM 686 O O . MET A 1 90 ? 2.677 -9.001 2.901 1.00 97.69 90 MET A O 1
ATOM 690 N N . LEU A 1 91 ? 1.448 -10.421 4.134 1.00 98.00 91 LEU A N 1
ATOM 691 C CA . LEU A 1 91 ? 1.843 -11.615 3.394 1.00 98.00 91 LEU A CA 1
ATOM 692 C C . LEU A 1 91 ? 1.316 -11.569 1.956 1.00 98.00 91 LEU A C 1
ATOM 694 O O . LEU A 1 91 ? 2.097 -11.718 1.023 1.00 98.00 91 LEU A O 1
ATOM 698 N N . GLY A 1 92 ? 0.026 -11.275 1.766 1.00 98.00 92 GLY A N 1
ATOM 699 C CA . GLY A 1 92 ? -0.573 -11.150 0.435 1.00 98.00 92 GLY A CA 1
ATOM 700 C C . GLY A 1 92 ? 0.080 -10.051 -0.405 1.00 98.00 92 GLY A C 1
ATOM 701 O O . GLY A 1 92 ? 0.446 -10.288 -1.555 1.00 98.00 92 GLY A O 1
ATOM 702 N N . TRP A 1 93 ? 0.280 -8.866 0.176 1.00 97.88 93 TRP A N 1
ATOM 703 C CA . TRP A 1 93 ? 1.003 -7.775 -0.479 1.00 97.88 93 TRP A CA 1
ATOM 704 C C . TRP A 1 93 ? 2.434 -8.186 -0.832 1.00 97.88 93 TRP A C 1
ATOM 706 O O . TRP A 1 93 ? 2.841 -8.030 -1.979 1.00 97.88 93 TRP A O 1
ATOM 716 N N . GLY A 1 94 ? 3.180 -8.746 0.124 1.00 97.94 94 GLY A N 1
ATOM 717 C CA . GLY A 1 94 ? 4.579 -9.122 -0.059 1.00 97.94 94 GLY A CA 1
ATOM 718 C C . GLY A 1 94 ? 4.764 -10.168 -1.154 1.00 97.94 94 GLY A C 1
ATOM 719 O O . GLY A 1 94 ? 5.682 -10.050 -1.964 1.00 97.94 94 GLY A O 1
ATOM 720 N N . THR A 1 95 ? 3.859 -11.148 -1.242 1.00 98.38 95 THR A N 1
ATOM 721 C CA . THR A 1 95 ? 3.852 -12.133 -2.328 1.00 98.38 95 THR A CA 1
ATOM 722 C C . THR A 1 95 ? 3.631 -11.468 -3.685 1.00 98.38 95 THR A C 1
ATOM 724 O O . THR A 1 95 ? 4.424 -11.686 -4.600 1.00 98.38 95 THR A O 1
ATOM 727 N N . VAL A 1 96 ? 2.595 -10.634 -3.827 1.00 98.06 96 VAL A N 1
ATOM 728 C CA . VAL A 1 96 ? 2.289 -9.973 -5.108 1.00 98.06 96 VAL A CA 1
ATOM 729 C C . VAL A 1 96 ? 3.401 -9.009 -5.514 1.00 98.06 96 VAL A C 1
ATOM 731 O O . VAL A 1 96 ? 3.834 -9.023 -6.664 1.00 98.06 96 VAL A O 1
ATOM 734 N N . TYR A 1 97 ? 3.896 -8.202 -4.577 1.00 97.38 97 TYR A N 1
ATOM 735 C CA . TYR A 1 97 ? 4.983 -7.255 -4.810 1.00 97.38 97 TYR A CA 1
ATOM 736 C C . TYR A 1 97 ? 6.271 -7.973 -5.226 1.00 97.38 97 TYR A C 1
ATOM 738 O O . TYR A 1 97 ? 6.888 -7.598 -6.221 1.00 97.38 97 TYR A O 1
ATOM 746 N N . GLY A 1 98 ? 6.632 -9.054 -4.526 1.00 97.75 98 GLY A N 1
ATOM 747 C CA . GLY A 1 98 ? 7.781 -9.886 -4.877 1.00 97.75 98 GLY A CA 1
ATOM 748 C C . GLY A 1 98 ? 7.669 -10.449 -6.293 1.00 97.75 98 GLY A C 1
ATOM 749 O O . GLY A 1 98 ? 8.575 -10.251 -7.097 1.00 97.75 98 GLY A O 1
ATOM 750 N N . VAL A 1 99 ? 6.542 -11.083 -6.633 1.00 98.00 99 VAL A N 1
ATOM 751 C CA . VAL A 1 99 ? 6.301 -11.612 -7.989 1.00 98.00 99 VAL A CA 1
ATOM 752 C C . VAL A 1 99 ? 6.376 -10.502 -9.036 1.00 98.00 99 VAL A C 1
ATOM 754 O O . VAL A 1 99 ? 7.053 -10.671 -10.046 1.00 98.00 99 VAL A O 1
ATOM 757 N N . THR A 1 100 ? 5.734 -9.361 -8.776 1.00 97.62 100 THR A N 1
ATOM 758 C CA . THR A 1 100 ? 5.731 -8.208 -9.689 1.00 97.62 100 THR A CA 1
ATOM 759 C C . THR A 1 100 ? 7.151 -7.737 -9.978 1.00 97.62 100 THR A C 1
ATOM 761 O O . THR A 1 100 ? 7.489 -7.529 -11.140 1.00 97.62 100 THR A O 1
ATOM 764 N N . LEU A 1 101 ? 8.002 -7.626 -8.952 1.00 96.12 101 LEU A N 1
ATOM 765 C CA . LEU A 1 101 ? 9.390 -7.214 -9.134 1.00 96.12 101 LEU A CA 1
ATOM 766 C C . LEU A 1 101 ? 10.221 -8.265 -9.862 1.00 96.12 101 LEU A C 1
ATOM 768 O O . LEU A 1 101 ? 10.845 -7.948 -10.870 1.00 96.12 101 LEU A O 1
ATOM 772 N N . PHE A 1 102 ? 10.252 -9.503 -9.366 1.00 96.75 102 PHE A N 1
ATOM 773 C CA . PHE A 1 102 ? 11.143 -10.526 -9.915 1.00 96.75 102 PHE A CA 1
ATOM 774 C C . PHE A 1 102 ? 10.772 -10.889 -11.352 1.00 96.75 102 PHE A C 1
ATOM 776 O O . PHE A 1 102 ? 11.650 -10.934 -12.211 1.00 96.75 102 PHE A O 1
ATOM 783 N N . ALA A 1 103 ? 9.485 -11.100 -11.639 1.00 96.44 103 ALA A N 1
ATOM 784 C CA . ALA A 1 103 ? 9.053 -11.378 -13.002 1.00 96.44 103 ALA A CA 1
ATOM 785 C C . ALA A 1 103 ? 9.070 -10.118 -13.882 1.00 96.44 103 ALA A C 1
ATOM 787 O O . ALA A 1 103 ? 9.385 -10.224 -15.063 1.00 96.44 103 ALA A O 1
ATOM 788 N N . GLY A 1 104 ? 8.824 -8.931 -13.320 1.00 94.81 104 GLY A N 1
ATOM 789 C CA . GLY A 1 104 ? 8.920 -7.668 -14.055 1.00 94.81 104 GLY A CA 1
ATOM 790 C C . GLY A 1 104 ? 10.328 -7.401 -14.561 1.00 94.81 104 GLY A C 1
ATOM 791 O O . GLY A 1 104 ? 10.528 -7.216 -15.755 1.00 94.81 104 GLY A O 1
ATOM 792 N N . TYR A 1 105 ? 11.329 -7.479 -13.687 1.00 93.88 105 TYR A N 1
ATOM 793 C CA . TYR A 1 105 ? 12.719 -7.281 -14.099 1.00 93.88 105 TYR A CA 1
ATOM 794 C C . TYR A 1 105 ? 13.245 -8.386 -15.024 1.00 93.88 105 TYR A C 1
ATOM 796 O O . TYR A 1 105 ? 14.109 -8.111 -15.851 1.00 93.88 105 TYR A O 1
ATOM 804 N N . ALA A 1 106 ? 12.750 -9.622 -14.899 1.00 94.94 106 ALA A N 1
ATOM 805 C CA . ALA A 1 106 ? 13.220 -10.742 -15.714 1.00 94.94 106 ALA A CA 1
ATOM 806 C C . ALA A 1 106 ? 12.545 -10.835 -17.094 1.00 94.94 106 ALA A C 1
ATOM 808 O O . ALA A 1 106 ? 13.205 -11.201 -18.065 1.00 94.94 106 ALA A O 1
ATOM 809 N N . PHE A 1 107 ? 11.244 -10.544 -17.185 1.00 95.94 107 PHE A N 1
ATOM 810 C CA . PHE A 1 107 ? 10.428 -10.842 -18.369 1.00 95.94 107 PHE A CA 1
ATOM 811 C C . PHE A 1 107 ? 9.686 -9.629 -18.945 1.00 95.94 107 PHE A C 1
ATOM 813 O O . PHE A 1 107 ? 9.359 -9.645 -20.128 1.00 95.94 107 PHE A O 1
ATOM 820 N N . PHE A 1 108 ? 9.433 -8.589 -18.144 1.00 93.00 108 PHE A N 1
ATOM 821 C CA . PHE A 1 108 ? 8.624 -7.423 -18.531 1.00 93.00 108 PHE A CA 1
ATOM 822 C C . PHE A 1 108 ? 9.298 -6.088 -18.153 1.00 93.00 108 PHE A C 1
ATOM 824 O O . PHE A 1 108 ? 8.696 -5.257 -17.456 1.00 93.00 108 PHE A O 1
ATOM 831 N N . PRO A 1 109 ? 10.567 -5.864 -18.550 1.00 91.06 109 PRO A N 1
ATOM 832 C CA . PRO A 1 109 ? 11.265 -4.631 -18.214 1.00 91.06 109 PRO A CA 1
ATOM 833 C C . PRO A 1 109 ? 10.532 -3.444 -18.840 1.00 91.06 109 PRO A C 1
ATOM 835 O O . PRO A 1 109 ? 10.173 -3.486 -20.013 1.00 91.06 109 PRO A O 1
ATOM 838 N N . GLU A 1 110 ? 10.288 -2.406 -18.039 1.00 91.38 110 GLU A N 1
ATOM 839 C CA . GLU A 1 110 ? 9.659 -1.149 -18.475 1.00 91.38 110 GLU A CA 1
ATOM 840 C C . GLU A 1 110 ? 8.236 -1.278 -19.069 1.00 91.38 110 GLU A C 1
ATOM 842 O O . GLU A 1 110 ? 7.677 -0.275 -19.503 1.00 91.38 110 GLU A O 1
ATOM 847 N N . ASP A 1 111 ? 7.603 -2.462 -19.037 1.00 95.94 111 ASP A N 1
ATOM 848 C CA . ASP A 1 111 ? 6.240 -2.677 -19.547 1.00 95.94 111 ASP A CA 1
ATOM 849 C C . ASP A 1 111 ? 5.184 -2.057 -18.608 1.00 95.94 111 ASP A C 1
ATOM 851 O O . ASP A 1 111 ? 4.932 -2.580 -17.512 1.00 95.94 111 ASP A O 1
ATOM 855 N N . PRO A 1 112 ? 4.490 -0.980 -19.021 1.00 95.06 112 PRO A N 1
ATOM 856 C CA . PRO A 1 112 ? 3.531 -0.309 -18.155 1.00 95.06 112 PRO A CA 1
ATOM 857 C C . PRO A 1 112 ? 2.351 -1.179 -17.747 1.00 95.06 112 PRO A C 1
ATOM 859 O O . PRO A 1 112 ? 1.838 -1.015 -16.639 1.00 95.06 112 PRO A O 1
ATOM 862 N N . VAL A 1 113 ? 1.921 -2.108 -18.601 1.00 97.38 113 VAL A N 1
ATOM 863 C CA . VAL A 1 113 ? 0.784 -2.979 -18.295 1.00 97.38 113 VAL A CA 1
ATOM 864 C C . VAL A 1 113 ? 1.148 -3.897 -17.136 1.00 97.38 113 VAL A C 1
ATOM 866 O O . VAL A 1 113 ? 0.367 -4.017 -16.190 1.00 97.38 113 VAL A O 1
ATOM 869 N N . TRP A 1 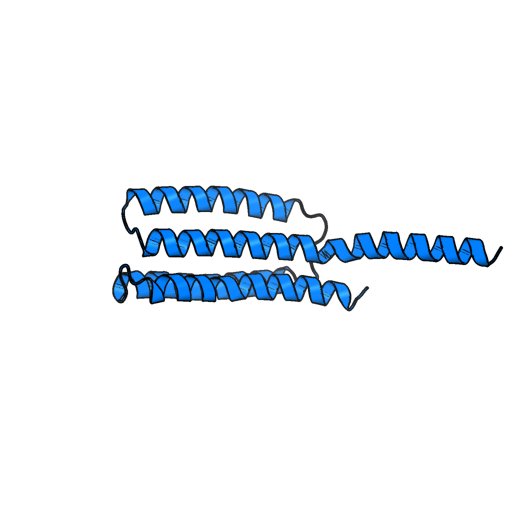114 ? 2.347 -4.483 -17.157 1.00 97.25 114 TRP A N 1
ATOM 870 C CA . TRP A 1 114 ? 2.843 -5.330 -16.074 1.00 97.25 114 TRP A CA 1
ATOM 871 C C . TRP A 1 114 ? 2.975 -4.555 -14.757 1.00 97.25 114 TRP A C 1
ATOM 873 O O . TRP A 1 114 ? 2.389 -4.938 -13.742 1.00 97.25 114 TRP A O 1
ATOM 883 N N . TRP A 1 115 ? 3.692 -3.429 -14.770 1.00 97.12 115 TRP A N 1
ATOM 884 C CA . TRP A 1 115 ? 4.003 -2.684 -13.547 1.00 97.12 115 TRP A CA 1
ATOM 885 C C . TRP A 1 115 ? 2.770 -2.045 -12.906 1.00 97.12 115 TRP A C 1
ATOM 887 O O . TRP A 1 115 ? 2.609 -2.119 -11.687 1.00 97.12 115 TRP A O 1
ATOM 897 N N . VAL A 1 116 ? 1.868 -1.462 -13.702 1.00 96.69 116 VAL A N 1
ATOM 898 C CA . VAL A 1 116 ? 0.639 -0.839 -13.186 1.00 96.69 116 VAL A CA 1
ATOM 899 C C . VAL A 1 116 ? -0.340 -1.894 -12.674 1.00 96.69 116 VAL A C 1
ATOM 901 O O . VAL A 1 116 ? -0.924 -1.709 -11.604 1.00 96.69 116 VAL A O 1
ATOM 904 N N . SER A 1 117 ? -0.513 -3.011 -13.389 1.00 97.44 117 SER A N 1
ATOM 905 C CA . SER A 1 117 ? -1.423 -4.075 -12.947 1.00 97.44 117 SER A CA 1
ATOM 906 C C . SER A 1 117 ? -0.900 -4.809 -11.711 1.00 97.44 117 SER A C 1
ATOM 908 O O . SER A 1 117 ? -1.671 -5.029 -10.777 1.00 97.44 117 SER A O 1
ATOM 910 N N . GLY A 1 118 ? 0.401 -5.108 -11.643 1.00 97.31 118 GLY A N 1
ATOM 911 C CA . GLY A 1 118 ? 1.035 -5.700 -10.465 1.00 97.31 118 GLY A CA 1
ATOM 912 C C . GLY A 1 118 ? 0.956 -4.786 -9.241 1.00 97.31 118 GLY A C 1
ATOM 913 O O . GLY A 1 118 ? 0.582 -5.230 -8.154 1.00 97.31 118 GLY A O 1
ATOM 914 N N . ALA A 1 119 ? 1.190 -3.482 -9.425 1.00 96.12 119 ALA A N 1
ATOM 915 C CA . ALA A 1 119 ? 1.002 -2.479 -8.379 1.00 96.12 119 ALA A CA 1
ATOM 916 C C . ALA A 1 119 ? -0.460 -2.408 -7.898 1.00 96.12 119 ALA A C 1
ATOM 918 O O . ALA A 1 119 ? -0.719 -2.393 -6.692 1.00 96.12 119 ALA A O 1
ATOM 919 N N . ALA A 1 120 ? -1.425 -2.395 -8.824 1.00 97.06 120 ALA A N 1
ATOM 920 C CA . ALA A 1 120 ? -2.850 -2.379 -8.498 1.00 97.06 120 ALA A CA 1
ATOM 921 C C . ALA A 1 120 ? -3.276 -3.650 -7.750 1.00 97.06 120 ALA A C 1
ATOM 923 O O . ALA A 1 120 ? -3.986 -3.569 -6.748 1.00 97.06 120 ALA A O 1
ATOM 924 N N . LEU A 1 121 ? -2.801 -4.820 -8.187 1.00 97.50 121 LEU A N 1
ATOM 925 C CA . LEU A 1 121 ? -3.061 -6.094 -7.524 1.00 97.50 121 LEU A CA 1
ATOM 926 C C . LEU A 1 121 ? -2.440 -6.128 -6.120 1.00 97.50 121 LEU A C 1
ATOM 928 O O . LEU A 1 121 ? -3.083 -6.577 -5.174 1.00 97.50 121 LEU A O 1
ATOM 932 N N . GLY A 1 122 ? -1.227 -5.591 -5.959 1.00 96.88 122 GLY A N 1
ATOM 933 C CA . GLY A 1 122 ? -0.543 -5.485 -4.669 1.00 96.88 122 GLY A CA 1
ATOM 934 C C . GLY A 1 122 ? -1.256 -4.565 -3.673 1.00 96.88 122 GLY A C 1
ATOM 935 O O . GLY A 1 122 ? -1.171 -4.783 -2.466 1.00 96.88 122 GLY A O 1
ATOM 936 N N . ALA A 1 123 ? -2.019 -3.579 -4.152 1.00 96.69 123 ALA A N 1
ATOM 937 C CA . ALA A 1 123 ? -2.849 -2.722 -3.309 1.00 96.69 123 ALA A CA 1
ATOM 938 C C . ALA A 1 123 ? -4.092 -3.443 -2.747 1.00 96.69 123 ALA A C 1
ATOM 940 O O . ALA A 1 123 ? -4.644 -3.008 -1.734 1.00 96.69 123 ALA A O 1
ATOM 941 N N . VAL A 1 124 ? -4.538 -4.550 -3.354 1.00 96.94 124 VAL A N 1
ATOM 942 C CA . VAL A 1 124 ? -5.777 -5.238 -2.952 1.00 96.94 124 VAL A CA 1
ATOM 943 C C . VAL A 1 124 ? -5.701 -5.804 -1.526 1.00 96.94 124 VAL A C 1
ATOM 945 O O . VAL A 1 124 ? -6.583 -5.463 -0.733 1.00 96.94 124 VAL A O 1
ATOM 948 N N . PRO A 1 125 ? -4.689 -6.607 -1.130 1.00 97.19 125 PRO A N 1
ATOM 949 C CA . PRO A 1 125 ? -4.617 -7.167 0.221 1.00 97.19 125 PRO A CA 1
ATOM 950 C C . PRO A 1 125 ? -4.722 -6.134 1.362 1.00 97.19 125 PRO A C 1
ATOM 952 O O . PRO A 1 125 ? -5.577 -6.324 2.235 1.00 97.19 125 PRO A O 1
ATOM 955 N N . PRO A 1 126 ? -3.945 -5.026 1.385 1.00 94.81 126 PRO A N 1
ATOM 956 C CA . PRO A 1 126 ? -4.069 -4.028 2.445 1.00 94.81 126 PRO A CA 1
ATOM 957 C C . PRO A 1 126 ? -5.427 -3.318 2.418 1.00 94.81 126 PRO A C 1
ATOM 959 O O . PRO A 1 126 ? -6.024 -3.138 3.480 1.00 94.81 126 PRO A O 1
ATOM 962 N N . LEU A 1 127 ? -5.965 -2.969 1.242 1.00 93.88 127 LEU A N 1
ATOM 963 C CA . LEU A 1 127 ? -7.271 -2.305 1.133 1.00 93.88 127 LEU A CA 1
ATOM 964 C C . LEU A 1 127 ? -8.421 -3.196 1.618 1.00 93.88 127 LEU A C 1
ATOM 966 O O . LEU A 1 127 ? -9.295 -2.727 2.350 1.00 93.88 127 LEU A O 1
ATOM 970 N N . VAL A 1 128 ? -8.406 -4.484 1.264 1.00 94.81 128 VAL A N 1
ATOM 971 C CA . VAL A 1 128 ? -9.392 -5.466 1.738 1.00 94.81 128 VAL A CA 1
ATOM 972 C C . VAL A 1 128 ? -9.312 -5.608 3.254 1.00 94.81 128 VAL A C 1
ATOM 974 O O . VAL A 1 128 ? -10.344 -5.574 3.923 1.00 94.81 128 VAL A O 1
ATOM 977 N N . ALA A 1 129 ? -8.108 -5.696 3.820 1.00 93.56 129 ALA A N 1
ATOM 978 C CA . ALA A 1 129 ? -7.922 -5.745 5.265 1.00 93.56 129 ALA A CA 1
ATOM 979 C C . ALA A 1 129 ? -8.456 -4.474 5.953 1.00 93.56 129 ALA A C 1
ATOM 981 O O . ALA A 1 129 ? -9.229 -4.566 6.910 1.00 93.56 129 ALA A O 1
ATOM 982 N N . GLY A 1 130 ? -8.126 -3.289 5.431 1.00 91.56 130 GLY A N 1
ATOM 983 C CA . GLY A 1 130 ? -8.654 -2.005 5.905 1.00 91.56 130 GLY A CA 1
ATOM 984 C C . GLY A 1 130 ? -10.184 -1.964 5.912 1.00 91.56 130 GLY A C 1
ATOM 985 O O . GLY A 1 130 ? -10.810 -1.604 6.913 1.00 91.56 130 GLY A O 1
ATOM 986 N N . TRP A 1 131 ? -10.799 -2.410 4.820 1.00 90.25 131 TRP A N 1
ATOM 987 C CA . TRP A 1 131 ? -12.249 -2.468 4.673 1.00 90.25 131 TRP A CA 1
ATOM 988 C C . TRP A 1 131 ? -12.910 -3.479 5.617 1.00 90.25 131 TRP A C 1
ATOM 990 O O . TRP A 1 131 ? -13.925 -3.161 6.243 1.00 90.25 131 TRP A O 1
ATOM 1000 N N . LEU A 1 132 ? -12.328 -4.673 5.771 1.00 91.25 132 LEU A N 1
ATOM 1001 C CA . LEU A 1 132 ? -12.802 -5.690 6.712 1.00 91.25 132 LEU A CA 1
ATOM 1002 C C . LEU A 1 132 ? -12.730 -5.191 8.157 1.00 91.25 132 LEU A C 1
ATOM 1004 O O . LEU A 1 132 ? -13.665 -5.421 8.922 1.00 91.25 132 LEU A O 1
ATOM 1008 N N . ALA A 1 133 ? -11.678 -4.455 8.525 1.00 88.56 133 ALA A N 1
ATOM 1009 C CA . ALA A 1 133 ? -11.560 -3.851 9.850 1.00 88.56 133 ALA A CA 1
ATOM 1010 C C . ALA A 1 133 ? -12.670 -2.817 10.114 1.00 88.56 133 ALA A C 1
ATOM 1012 O O . ALA A 1 133 ? -13.264 -2.804 11.195 1.00 88.56 133 ALA A O 1
ATOM 1013 N N . VAL A 1 134 ? -13.005 -1.986 9.119 1.00 86.75 134 VAL A N 1
ATOM 1014 C CA . VAL A 1 134 ? -14.125 -1.035 9.217 1.00 86.75 134 VAL A CA 1
ATOM 1015 C C . VAL A 1 134 ? -15.462 -1.769 9.310 1.00 86.75 134 VAL A C 1
ATOM 1017 O O . VAL A 1 134 ? -16.273 -1.443 10.177 1.00 86.75 134 VAL A O 1
ATOM 1020 N N . ARG A 1 135 ? -15.704 -2.785 8.473 1.00 83.88 135 ARG A N 1
ATOM 1021 C CA . ARG A 1 135 ? -16.947 -3.573 8.517 1.00 83.88 135 ARG A CA 1
ATOM 1022 C C . ARG A 1 135 ? -17.120 -4.324 9.832 1.00 83.88 135 ARG A C 1
ATOM 1024 O O . ARG A 1 135 ? -18.191 -4.252 10.425 1.00 83.88 135 ARG A O 1
ATOM 1031 N N . GLY A 1 136 ? -16.073 -4.985 10.315 1.00 77.38 136 GLY A N 1
ATOM 1032 C CA . GLY A 1 136 ? -16.100 -5.703 11.587 1.00 77.38 136 GLY A CA 1
ATOM 1033 C C . GLY A 1 136 ? -16.425 -4.786 12.765 1.00 77.38 136 GLY A C 1
ATOM 1034 O O . GLY A 1 136 ? -17.160 -5.189 13.658 1.00 77.38 136 GLY A O 1
ATOM 1035 N N . SER A 1 137 ? -15.963 -3.530 12.730 1.00 69.56 137 SER A N 1
ATOM 1036 C CA . SER A 1 137 ? -16.272 -2.544 13.774 1.00 69.56 137 SER A CA 1
ATOM 1037 C C . SER A 1 137 ? -17.730 -2.064 13.792 1.00 69.56 137 SER A C 1
ATOM 1039 O O . SER A 1 137 ? -18.172 -1.547 14.813 1.00 69.56 137 SER A O 1
ATOM 1041 N N . ARG A 1 138 ? -18.479 -2.234 12.691 1.00 64.38 138 ARG A N 1
ATOM 1042 C CA . ARG A 1 138 ? -19.898 -1.846 12.583 1.00 64.38 138 ARG A CA 1
ATOM 1043 C C . ARG A 1 138 ? -20.865 -2.926 13.064 1.00 64.38 138 ARG A C 1
ATO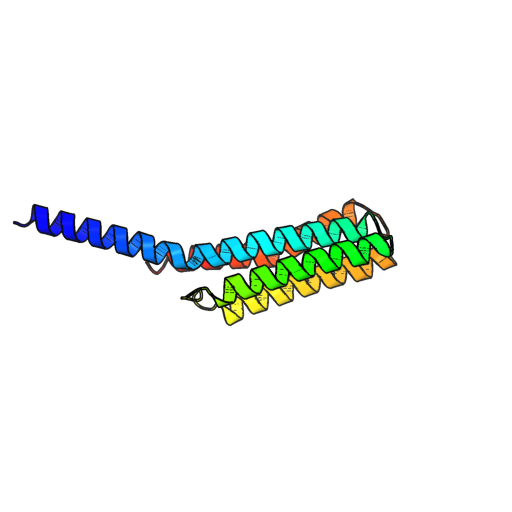M 1045 O O . ARG A 1 138 ? -21.950 -2.586 13.497 1.00 64.38 138 ARG A O 1
ATOM 1052 N N . ASN A 1 139 ? -20.481 -4.200 12.990 1.00 58.84 139 ASN A N 1
ATOM 1053 C CA . ASN A 1 139 ? -21.359 -5.324 13.348 1.00 58.84 139 ASN A CA 1
ATOM 1054 C C . ASN A 1 139 ? -21.386 -5.632 14.856 1.00 58.84 139 ASN A C 1
ATOM 1056 O O . ASN A 1 139 ? -22.174 -6.460 15.296 1.00 58.84 139 ASN A O 1
ATOM 1060 N N . THR A 1 140 ? -20.484 -5.029 15.633 1.00 51.88 140 THR A N 1
ATOM 1061 C CA . THR A 1 140 ? -20.369 -5.214 17.092 1.00 51.88 140 THR A CA 1
ATOM 1062 C C . THR A 1 140 ? -20.707 -3.950 17.885 1.00 51.88 140 THR A C 1
ATOM 1064 O O . THR A 1 140 ? -20.476 -3.928 19.093 1.00 51.88 140 THR A O 1
ATOM 1067 N N . ALA A 1 141 ? -21.127 -2.885 17.199 1.00 48.00 141 ALA A N 1
ATOM 1068 C CA . ALA A 1 141 ? -21.619 -1.645 17.792 1.00 48.00 141 ALA A CA 1
ATOM 1069 C C . ALA A 1 141 ? -23.147 -1.708 17.854 1.00 48.00 141 ALA A C 1
ATOM 1071 O O . ALA A 1 141 ? -23.690 -1.237 18.873 1.00 48.00 141 ALA A O 1
#

Radius of gyration: 19.97 Å; chains: 1; bounding box: 59×27×53 Å

Foldseek 3Di:
DVVVVVVVVVVVVVVVVVVLLVALQLLLVLLVLLLVLQLVLLLQCQQPVDPVSNVVSVVVSVVSVVVSVVSVVPDPHHFVVNVVLVVQLCVQLVVLSVCLVVCSVVPNRNPNVSSNVSSVSSSVSSNVSSVVSSVSSVVVD

pLDDT: mean 86.8, std 14.47, range [46.75, 98.38]

Sequence (141 aa):
MHRDEALDALERADTVGARAHGRGRWYMLFAVLFAATTFALTVTIGLFPSTVTIFTATSVCLVVLVGLVTFALRQPVQPRGYGWLHGAAMLGWGTVYGVTLFAGYAFFPEDPVWWVSGAALGAVPPLVAGWLAVRGSRNTA

Organism: NCBI:txid501010